Protein AF-A0A3D5UYL0-F1 (afdb_monomer_lite)

Structure (mmCIF, N/CA/C/O backbone):
data_AF-A0A3D5UYL0-F1
#
_entry.id   AF-A0A3D5UYL0-F1
#
loop_
_atom_site.group_PDB
_atom_site.id
_atom_site.type_symbol
_atom_site.label_atom_id
_atom_site.label_alt_id
_atom_site.label_comp_id
_atom_site.label_asym_id
_atom_site.label_entity_id
_atom_site.label_seq_id
_atom_site.pdbx_PDB_ins_code
_atom_site.Cartn_x
_atom_site.Cartn_y
_atom_site.Cartn_z
_atom_site.occupancy
_atom_site.B_iso_or_equiv
_atom_site.auth_seq_id
_atom_site.auth_comp_id
_atom_site.auth_asym_id
_atom_site.auth_atom_id
_atom_site.pdbx_PDB_model_num
ATOM 1 N N . GLY A 1 1 ? -5.353 5.106 -12.959 1.00 80.25 1 GLY A N 1
ATOM 2 C CA . GLY A 1 1 ? -6.250 6.284 -13.031 1.00 80.25 1 GLY A CA 1
ATOM 3 C C . GLY A 1 1 ? -5.759 7.250 -14.094 1.00 80.25 1 GLY A C 1
ATOM 4 O O . GLY A 1 1 ? -4.717 6.979 -14.673 1.00 80.25 1 GLY A O 1
ATOM 5 N N . GLY A 1 2 ? -6.462 8.361 -14.333 1.00 93.31 2 GLY A N 1
ATOM 6 C CA . GLY A 1 2 ? -6.169 9.279 -15.450 1.00 93.31 2 GLY A CA 1
ATOM 7 C C . GLY A 1 2 ? -4.742 9.848 -15.498 1.00 93.31 2 GLY A C 1
ATOM 8 O O . GLY A 1 2 ? -4.231 10.067 -16.586 1.00 93.31 2 GLY A O 1
ATOM 9 N N . LEU A 1 3 ? -4.080 10.026 -14.345 1.00 96.25 3 LEU A N 1
ATOM 10 C CA . LEU A 1 3 ? -2.690 10.508 -14.266 1.00 96.25 3 LEU A CA 1
ATOM 11 C C . LEU A 1 3 ? -1.631 9.387 -14.292 1.00 96.25 3 LEU A C 1
ATOM 13 O O . LEU A 1 3 ? -0.473 9.649 -14.581 1.00 96.25 3 LEU A O 1
ATOM 17 N N . GLY A 1 4 ? -2.002 8.141 -13.975 1.00 93.62 4 GLY A N 1
ATOM 18 C CA . GLY A 1 4 ? -1.049 7.020 -13.946 1.00 93.62 4 GLY A CA 1
ATOM 19 C C . GLY A 1 4 ? 0.076 7.131 -12.901 1.00 93.62 4 GLY A C 1
ATOM 20 O O . GLY A 1 4 ? 1.157 6.602 -13.128 1.00 93.62 4 GLY A O 1
ATOM 21 N N . THR A 1 5 ? -0.149 7.815 -11.773 1.00 97.00 5 THR A N 1
ATOM 22 C CA . THR A 1 5 ? 0.883 8.088 -10.757 1.00 97.00 5 THR A CA 1
ATOM 23 C C . THR A 1 5 ? 1.440 6.812 -10.115 1.00 97.00 5 THR A C 1
ATOM 25 O O . THR A 1 5 ? 0.739 6.119 -9.378 1.00 97.00 5 THR A O 1
ATOM 28 N N . MET A 1 6 ? 2.719 6.524 -10.357 1.00 97.81 6 MET A N 1
ATOM 29 C CA . MET A 1 6 ? 3.476 5.502 -9.626 1.00 97.81 6 MET A CA 1
ATOM 30 C C . MET A 1 6 ? 3.712 5.943 -8.170 1.00 97.81 6 MET A C 1
ATOM 32 O O . MET A 1 6 ? 3.728 7.137 -7.882 1.00 97.81 6 MET A O 1
ATOM 36 N N . GLY A 1 7 ? 3.837 4.993 -7.242 1.00 97.44 7 GLY A N 1
ATOM 37 C CA . GLY A 1 7 ? 3.950 5.285 -5.802 1.00 97.44 7 GLY A CA 1
ATOM 38 C C . GLY A 1 7 ? 2.625 5.523 -5.078 1.00 97.44 7 GLY A C 1
ATOM 39 O O . GLY A 1 7 ? 2.586 5.522 -3.853 1.00 97.44 7 GLY A O 1
ATOM 40 N N . TYR A 1 8 ? 1.515 5.646 -5.811 1.00 98.25 8 TYR A N 1
ATOM 41 C CA . TYR A 1 8 ? 0.194 5.920 -5.238 1.00 98.25 8 TYR A CA 1
ATOM 42 C C . TYR A 1 8 ? -0.357 4.792 -4.345 1.00 98.25 8 TYR A C 1
ATOM 44 O O . TYR A 1 8 ? -1.083 5.075 -3.395 1.00 98.25 8 TYR A O 1
ATOM 52 N N . GLY A 1 9 ? -0.024 3.529 -4.642 1.00 98.25 9 GLY A N 1
ATOM 53 C CA . GLY A 1 9 ? -0.623 2.340 -4.014 1.00 98.25 9 GLY A CA 1
ATOM 54 C C . GLY A 1 9 ? -0.555 2.340 -2.485 1.00 98.25 9 GLY A C 1
ATOM 55 O O . GLY A 1 9 ? -1.592 2.331 -1.824 1.00 98.25 9 GLY A O 1
ATOM 56 N N . 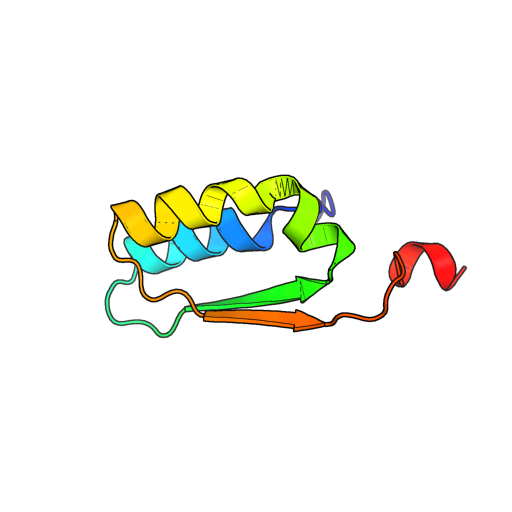LEU A 1 10 ? 0.650 2.453 -1.922 1.00 98.44 10 LEU A N 1
ATOM 57 C CA . LEU A 1 10 ? 0.875 2.411 -0.476 1.00 98.44 10 LEU A CA 1
ATOM 58 C C . LEU A 1 10 ? 0.147 3.523 0.312 1.00 98.44 10 LEU A C 1
ATOM 60 O O . LEU A 1 10 ? -0.617 3.186 1.220 1.00 98.44 10 LEU A O 1
ATOM 64 N N . PRO A 1 11 ? 0.306 4.827 0.001 1.00 98.44 11 PRO A N 1
ATOM 65 C CA . PRO A 1 11 ? -0.417 5.878 0.720 1.00 98.44 11 PRO A CA 1
ATOM 66 C C . PRO A 1 11 ? -1.939 5.789 0.527 1.00 98.44 11 PRO A C 1
ATOM 68 O O . PRO A 1 11 ? -2.691 6.069 1.463 1.00 98.44 11 PRO A O 1
ATOM 71 N N . ALA A 1 12 ? -2.417 5.349 -0.642 1.00 98.50 12 ALA A N 1
ATOM 72 C CA . ALA A 1 12 ? -3.845 5.126 -0.859 1.00 98.50 12 ALA A CA 1
ATOM 73 C C . ALA A 1 12 ? -4.383 3.967 -0.006 1.00 98.50 12 ALA A C 1
ATOM 75 O O . ALA A 1 12 ? -5.455 4.092 0.587 1.00 98.50 12 ALA A O 1
ATOM 76 N N . ALA A 1 13 ? -3.633 2.868 0.110 1.00 98.69 13 ALA A N 1
ATOM 77 C CA . ALA A 1 13 ? -3.995 1.729 0.946 1.00 98.69 13 ALA A CA 1
ATOM 78 C C . ALA A 1 13 ? -3.999 2.086 2.442 1.00 98.69 13 ALA A C 1
ATOM 80 O O . ALA A 1 13 ? -4.911 1.685 3.163 1.00 98.69 13 ALA A O 1
ATOM 81 N N . ILE A 1 14 ? -3.047 2.906 2.899 1.00 98.69 14 ILE A N 1
ATOM 82 C CA . ILE A 1 14 ? -3.046 3.481 4.255 1.00 98.69 14 ILE A CA 1
ATOM 83 C C . ILE A 1 14 ? -4.330 4.281 4.498 1.00 98.69 14 ILE A C 1
ATOM 85 O O . ILE A 1 14 ? -5.047 4.013 5.463 1.00 98.69 14 ILE A O 1
ATOM 89 N N . GLY A 1 15 ? -4.664 5.213 3.601 1.00 98.56 15 GLY A N 1
ATOM 90 C CA . GLY A 1 15 ? -5.889 6.010 3.711 1.00 98.56 15 GLY A CA 1
ATOM 91 C C . GLY A 1 15 ? -7.159 5.152 3.701 1.00 98.56 15 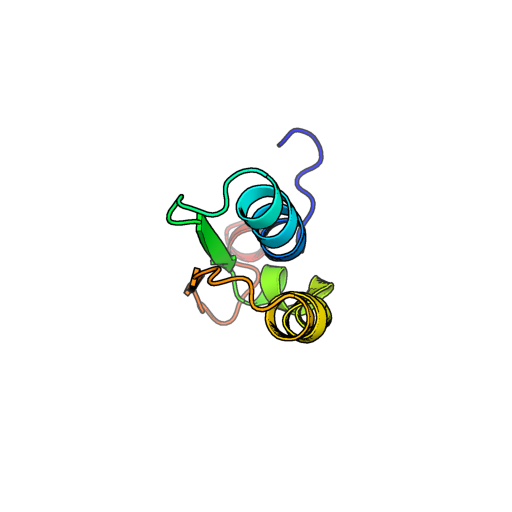GLY A C 1
ATOM 92 O O . GLY A 1 15 ? -8.059 5.368 4.512 1.00 98.56 15 GLY A O 1
ATOM 93 N N . ALA A 1 16 ? -7.210 4.136 2.838 1.00 98.69 16 ALA A N 1
ATOM 94 C CA . ALA A 1 16 ? -8.328 3.202 2.766 1.00 98.69 16 ALA A CA 1
ATOM 95 C C . ALA A 1 16 ? -8.481 2.370 4.051 1.00 98.69 16 ALA A C 1
ATOM 97 O O . ALA A 1 16 ? -9.601 2.199 4.528 1.00 98.69 16 ALA A O 1
ATOM 98 N N . GLN A 1 17 ? -7.380 1.897 4.644 1.00 98.69 17 GLN A N 1
ATOM 99 C CA . GLN A 1 17 ? -7.412 1.127 5.893 1.00 98.69 17 GLN A CA 1
ATOM 100 C C . GLN A 1 17 ? -7.831 1.987 7.090 1.00 98.69 17 GLN A C 1
ATOM 102 O O . GLN A 1 17 ? -8.531 1.491 7.968 1.00 98.69 17 GLN A O 1
ATOM 107 N N . ILE A 1 18 ? -7.458 3.272 7.110 1.00 98.44 18 ILE A N 1
ATOM 108 C CA . ILE A 1 18 ? -7.956 4.234 8.107 1.00 98.44 18 ILE A CA 1
ATOM 109 C C . ILE A 1 18 ? -9.473 4.420 7.961 1.00 98.44 18 ILE A C 1
ATOM 111 O O . ILE A 1 18 ? -10.191 4.420 8.959 1.00 98.44 18 ILE A O 1
ATOM 115 N N . ALA A 1 19 ? -9.968 4.573 6.729 1.00 98.69 19 ALA A N 1
ATOM 116 C CA . ALA A 1 19 ? -11.393 4.774 6.461 1.00 98.69 19 ALA A CA 1
ATOM 117 C C . ALA A 1 19 ? -12.244 3.521 6.734 1.00 98.69 19 ALA A C 1
ATOM 119 O O . ALA A 1 19 ? -13.416 3.634 7.098 1.00 98.69 19 ALA A O 1
ATOM 120 N N . HIS A 1 20 ? -11.658 2.332 6.575 1.00 98.38 20 HIS A N 1
ATOM 121 C CA . HIS A 1 20 ? -12.324 1.045 6.762 1.00 98.38 20 HIS A CA 1
ATOM 122 C C . HIS A 1 20 ? -11.485 0.115 7.658 1.00 98.38 20 HIS A C 1
ATOM 124 O O . HIS A 1 20 ? -10.845 -0.808 7.150 1.00 98.38 20 HIS A O 1
ATOM 130 N N . PRO A 1 21 ? -11.494 0.319 8.991 1.00 97.19 21 PRO A N 1
ATOM 131 C CA . PRO A 1 21 ? -10.614 -0.401 9.919 1.00 97.19 21 PRO A CA 1
ATOM 132 C C . PRO A 1 21 ? -10.765 -1.926 9.888 1.00 97.19 21 PRO A C 1
ATOM 134 O O . PRO A 1 21 ? -9.778 -2.640 10.037 1.00 97.19 21 PRO A O 1
ATOM 137 N N . ASP A 1 22 ? -11.981 -2.419 9.642 1.00 97.81 22 ASP A N 1
ATOM 138 C CA . ASP A 1 22 ? -12.294 -3.855 9.628 1.00 97.81 22 ASP A CA 1
ATOM 139 C C . ASP A 1 22 ? -12.128 -4.504 8.244 1.00 97.81 22 ASP A C 1
ATOM 141 O O . ASP A 1 22 ? -12.268 -5.720 8.096 1.00 97.81 22 ASP A O 1
ATOM 145 N N . ALA A 1 23 ? -11.858 -3.711 7.203 1.00 98.50 23 ALA A N 1
ATOM 146 C CA . ALA A 1 23 ? -11.682 -4.233 5.857 1.00 98.50 23 ALA A CA 1
ATOM 147 C C . ALA A 1 23 ? -10.275 -4.813 5.670 1.00 98.50 23 ALA A C 1
ATOM 149 O O . ALA A 1 23 ? -9.281 -4.272 6.157 1.00 98.50 23 ALA A O 1
ATOM 150 N N . LEU A 1 24 ? -10.185 -5.886 4.881 1.00 98.50 24 LEU A N 1
ATOM 151 C CA . LEU A 1 24 ? -8.912 -6.350 4.343 1.00 98.50 24 LEU A CA 1
ATOM 152 C C . LEU A 1 24 ? -8.491 -5.420 3.200 1.00 98.50 24 LEU A C 1
ATOM 154 O O . LEU A 1 24 ? -9.035 -5.508 2.098 1.00 98.50 24 LEU A O 1
ATOM 158 N N . VAL A 1 25 ? -7.507 -4.558 3.450 1.00 98.69 25 VAL A N 1
ATOM 159 C CA . VAL A 1 25 ? -6.929 -3.690 2.418 1.00 98.69 25 VAL A CA 1
ATOM 160 C C . VAL A 1 25 ? -5.646 -4.308 1.871 1.00 98.69 25 VAL A C 1
ATOM 162 O O . VAL A 1 25 ? -4.725 -4.636 2.625 1.00 98.69 25 VAL A O 1
ATOM 165 N N . VAL A 1 26 ? -5.590 -4.462 0.546 1.00 98.56 26 VAL A N 1
ATOM 166 C CA . VAL A 1 26 ? -4.445 -5.032 -0.173 1.00 98.56 26 VAL A CA 1
ATOM 167 C C . VAL A 1 26 ? -3.954 -4.049 -1.236 1.00 98.56 26 VAL A C 1
ATOM 169 O O . VAL A 1 26 ? -4.710 -3.692 -2.137 1.00 98.56 26 VAL A O 1
ATOM 172 N N . ASP A 1 27 ? -2.691 -3.639 -1.143 1.00 98.50 27 ASP A N 1
ATOM 173 C CA . ASP A 1 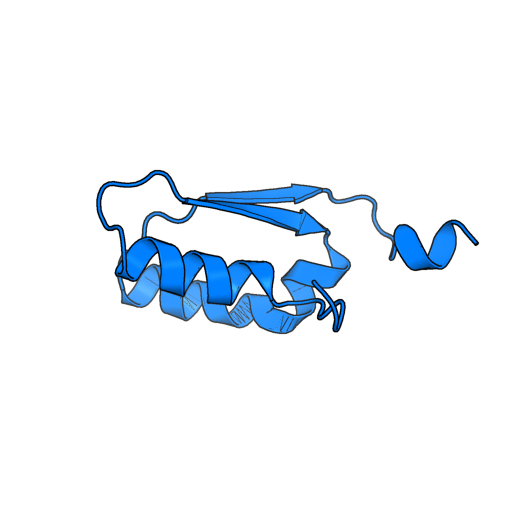27 ? -1.964 -2.920 -2.192 1.00 98.50 27 ASP A CA 1
ATOM 174 C C . ASP A 1 27 ? -1.269 -3.927 -3.115 1.00 98.50 27 ASP A C 1
ATOM 176 O O . ASP A 1 27 ? -0.455 -4.730 -2.658 1.00 98.50 27 ASP A O 1
ATOM 180 N N . ILE A 1 28 ? -1.585 -3.898 -4.410 1.00 98.31 28 ILE A N 1
ATOM 181 C CA . ILE A 1 28 ? -0.904 -4.697 -5.435 1.00 98.31 28 ILE A CA 1
ATOM 182 C C . ILE A 1 28 ? -0.019 -3.743 -6.230 1.00 98.31 28 ILE A C 1
ATOM 184 O O . ILE A 1 28 ? -0.514 -2.950 -7.033 1.00 98.31 28 ILE A O 1
ATOM 188 N N . ALA A 1 29 ? 1.292 -3.839 -6.023 1.00 97.94 29 ALA A N 1
ATOM 189 C CA . ALA A 1 29 ? 2.257 -2.891 -6.567 1.00 97.94 29 ALA A CA 1
ATOM 190 C C . ALA A 1 29 ? 3.389 -3.599 -7.322 1.00 97.94 29 ALA A C 1
ATOM 192 O O . ALA A 1 29 ? 3.805 -4.697 -6.965 1.00 97.94 29 ALA A O 1
ATOM 193 N N . GLY A 1 30 ? 3.924 -2.956 -8.363 1.00 98.06 30 GLY A N 1
ATOM 194 C CA . GLY A 1 30 ? 5.219 -3.337 -8.941 1.00 98.06 30 GLY A CA 1
ATOM 195 C C . GLY A 1 30 ? 6.380 -2.790 -8.107 1.00 98.06 30 GLY A C 1
ATOM 196 O O . GLY A 1 30 ? 6.212 -1.791 -7.396 1.00 98.06 30 GLY A O 1
ATOM 197 N N . GLU A 1 31 ? 7.569 -3.382 -8.225 1.00 97.38 31 GLU A N 1
ATOM 198 C CA . GLU A 1 31 ? 8.743 -2.985 -7.436 1.00 97.38 31 GLU A CA 1
ATOM 199 C C . GLU A 1 31 ? 9.159 -1.528 -7.694 1.00 97.38 31 GLU A C 1
ATOM 201 O O . GLU A 1 31 ? 9.399 -0.769 -6.758 1.00 97.38 31 GLU A O 1
ATOM 206 N N . ALA A 1 32 ? 9.133 -1.077 -8.951 1.00 97.56 32 ALA A N 1
ATOM 207 C CA . ALA A 1 32 ? 9.452 0.312 -9.278 1.00 97.56 32 ALA A CA 1
ATOM 208 C C . ALA A 1 32 ? 8.419 1.306 -8.712 1.00 97.56 32 ALA A C 1
ATOM 210 O O . ALA A 1 32 ? 8.759 2.448 -8.413 1.00 97.56 32 ALA A O 1
ATOM 211 N N . SER A 1 33 ? 7.158 0.884 -8.558 1.00 97.62 33 SER A N 1
ATOM 212 C CA . SER A 1 33 ? 6.102 1.729 -7.992 1.00 97.62 33 SER A CA 1
ATOM 213 C C . SER A 1 33 ? 6.236 1.842 -6.477 1.00 97.62 33 SER A C 1
ATOM 215 O O . SER A 1 33 ? 6.190 2.952 -5.955 1.00 97.62 33 SER A O 1
ATOM 217 N N . ILE A 1 34 ? 6.424 0.726 -5.762 1.00 98.06 34 ILE A N 1
ATOM 218 C CA . ILE A 1 34 ? 6.502 0.761 -4.292 1.00 98.06 34 ILE A CA 1
ATOM 219 C C . ILE A 1 34 ? 7.711 1.573 -3.809 1.00 98.06 34 ILE A C 1
ATOM 221 O O . ILE A 1 34 ? 7.599 2.304 -2.829 1.00 98.06 34 ILE A O 1
ATOM 225 N N . LEU A 1 35 ? 8.831 1.534 -4.541 1.00 97.81 35 LEU A N 1
ATOM 226 C CA . LEU A 1 35 ? 10.049 2.278 -4.204 1.00 97.81 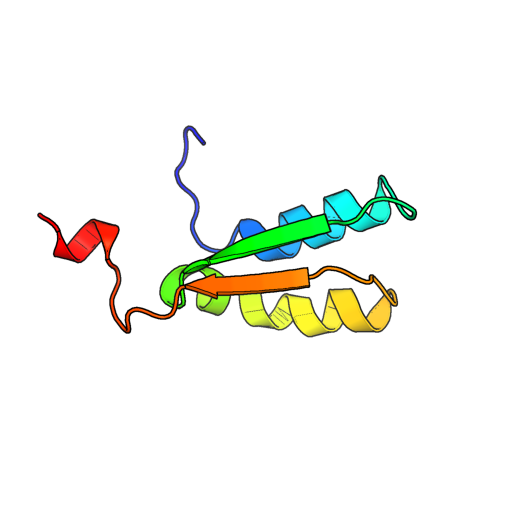35 LEU A CA 1
ATOM 227 C C . LEU A 1 35 ? 9.876 3.806 -4.189 1.00 97.81 35 LEU A C 1
ATOM 229 O O . LEU A 1 35 ? 10.665 4.481 -3.535 1.00 97.81 35 LEU A O 1
ATOM 233 N N . MET A 1 36 ? 8.856 4.365 -4.849 1.00 98.38 36 MET A N 1
ATOM 234 C CA . MET A 1 36 ? 8.628 5.818 -4.845 1.00 98.38 36 MET A CA 1
ATOM 235 C C . MET A 1 36 ? 8.157 6.355 -3.489 1.00 98.38 36 MET A C 1
ATOM 237 O O . MET A 1 36 ? 8.460 7.494 -3.135 1.00 98.38 36 MET A O 1
ATOM 241 N N . ASN A 1 37 ? 7.408 5.543 -2.738 1.00 98.06 37 ASN A N 1
ATOM 242 C CA . ASN A 1 37 ? 6.784 5.955 -1.480 1.00 98.06 37 ASN A CA 1
ATOM 243 C C . ASN A 1 37 ? 6.958 4.930 -0.351 1.00 98.06 37 ASN A C 1
ATOM 245 O O . ASN A 1 37 ? 6.204 4.944 0.618 1.00 98.06 37 ASN A O 1
ATOM 249 N N . ILE A 1 38 ? 7.965 4.058 -0.439 1.00 98.12 38 ILE A N 1
ATOM 250 C CA . ILE A 1 38 ? 8.210 2.977 0.529 1.00 98.12 38 ILE A CA 1
ATOM 251 C C . ILE A 1 38 ? 8.400 3.474 1.975 1.00 98.12 38 ILE A C 1
ATOM 253 O O . ILE A 1 38 ? 8.106 2.752 2.926 1.00 98.12 38 ILE A O 1
ATOM 257 N N . GLN A 1 39 ? 8.827 4.725 2.163 1.00 98.38 39 GLN A N 1
ATOM 258 C CA . GLN A 1 39 ? 8.930 5.379 3.470 1.00 98.38 39 GLN A CA 1
ATOM 259 C C . GLN A 1 39 ? 7.603 5.402 4.247 1.00 98.38 39 GLN A C 1
ATOM 261 O O . GLN A 1 39 ? 7.619 5.388 5.480 1.00 98.38 39 GLN A O 1
ATOM 266 N N . GLU A 1 40 ? 6.460 5.358 3.555 1.00 98.31 40 GLU A N 1
ATOM 267 C CA . GLU A 1 40 ? 5.128 5.325 4.173 1.00 98.31 40 GLU A CA 1
ATOM 268 C C . GLU A 1 40 ? 4.841 4.007 4.913 1.00 98.31 40 GLU A C 1
ATOM 270 O O . GLU A 1 40 ? 3.890 3.928 5.689 1.00 98.31 40 GLU A O 1
ATOM 275 N N . MET A 1 41 ? 5.698 2.983 4.781 1.00 97.94 41 MET A N 1
ATOM 276 C CA . MET A 1 41 ? 5.647 1.824 5.681 1.00 97.94 41 MET A CA 1
ATOM 277 C C . MET A 1 41 ? 5.804 2.252 7.145 1.00 97.94 41 MET A C 1
ATOM 279 O O . MET A 1 41 ? 5.192 1.651 8.027 1.00 97.94 41 MET A O 1
ATOM 283 N N . SER A 1 42 ? 6.576 3.314 7.412 1.00 98.38 42 SER A N 1
ATOM 284 C CA . SER A 1 42 ? 6.682 3.880 8.760 1.00 98.38 42 SER A CA 1
ATOM 285 C C . SER A 1 42 ? 5.336 4.412 9.257 1.00 98.38 42 SER A C 1
ATOM 287 O O . SER A 1 42 ? 4.948 4.093 10.378 1.00 98.38 42 SER A O 1
ATOM 289 N N . THR A 1 43 ? 4.584 5.119 8.411 1.00 98.25 43 THR A N 1
ATOM 290 C CA . THR A 1 43 ? 3.221 5.590 8.690 1.00 98.25 43 THR A CA 1
ATOM 291 C C . THR A 1 43 ? 2.283 4.418 8.981 1.00 98.25 43 THR A C 1
ATOM 293 O O . THR A 1 43 ? 1.601 4.416 10.006 1.00 98.25 43 THR A O 1
ATOM 296 N N . ALA A 1 44 ? 2.290 3.374 8.144 1.00 98.12 44 ALA A N 1
ATOM 297 C CA . ALA A 1 44 ? 1.457 2.188 8.359 1.00 98.12 44 ALA A CA 1
ATOM 298 C C . ALA A 1 44 ? 1.717 1.530 9.728 1.00 98.12 44 ALA A C 1
ATOM 300 O O . ALA A 1 44 ? 0.772 1.176 10.434 1.00 98.12 44 ALA A O 1
ATOM 301 N N . VAL A 1 45 ? 2.986 1.423 10.136 1.00 98.31 45 VAL A N 1
ATOM 302 C CA . VAL A 1 45 ? 3.370 0.865 11.443 1.00 98.31 45 VAL A CA 1
ATOM 303 C C . VAL A 1 45 ? 2.997 1.801 12.595 1.00 98.31 45 VAL A C 1
ATOM 305 O O . VAL A 1 45 ? 2.444 1.333 13.588 1.00 98.31 45 VAL A O 1
ATOM 308 N N . GLN A 1 46 ? 3.253 3.108 12.471 1.00 98.50 46 GLN A N 1
ATOM 309 C CA . GLN A 1 46 ? 2.932 4.103 13.506 1.00 98.50 46 GLN A CA 1
ATOM 310 C C . GLN A 1 46 ? 1.444 4.102 13.874 1.00 98.50 46 GLN A C 1
ATOM 312 O O . GLN A 1 46 ? 1.104 4.215 15.050 1.00 98.50 46 GLN A O 1
ATOM 317 N N . PHE A 1 47 ? 0.566 3.930 12.884 1.00 97.94 47 PHE A N 1
ATOM 318 C CA . PHE A 1 47 ? -0.884 3.870 13.084 1.00 97.94 47 PHE A CA 1
ATOM 319 C C . PHE A 1 47 ? -1.426 2.442 13.251 1.00 97.94 47 PHE A C 1
ATOM 321 O O . PHE A 1 47 ? -2.640 2.258 13.299 1.00 97.94 47 PHE A O 1
ATOM 328 N N . MET A 1 48 ? -0.549 1.433 13.359 1.00 98.00 48 MET A N 1
ATOM 329 C CA . MET A 1 48 ? -0.913 0.015 13.507 1.00 98.00 48 MET A CA 1
ATOM 330 C C . MET A 1 48 ? -1.906 -0.469 12.435 1.00 98.00 48 MET A C 1
ATOM 332 O O . MET A 1 48 ? -2.816 -1.250 12.711 1.00 98.00 48 MET A O 1
ATOM 336 N N . LEU A 1 49 ? -1.739 0.004 11.200 1.00 98.44 49 LEU A N 1
ATOM 337 C CA . LEU A 1 49 ? -2.657 -0.274 10.102 1.00 98.44 49 LEU A CA 1
ATOM 338 C C . LEU A 1 49 ? -2.304 -1.615 9.447 1.00 98.44 49 LEU A C 1
ATOM 340 O O . LEU A 1 49 ? -1.200 -1.763 8.919 1.00 98.44 49 LEU A O 1
ATOM 344 N N . PRO A 1 50 ? -3.224 -2.596 9.415 1.00 98.06 50 PRO A N 1
ATOM 345 C CA . PRO A 1 50 ? -2.918 -3.954 8.971 1.00 98.06 50 PRO A CA 1
ATOM 346 C C . PRO A 1 50 ? -2.902 -4.136 7.439 1.00 98.06 50 PRO A C 1
ATOM 348 O O .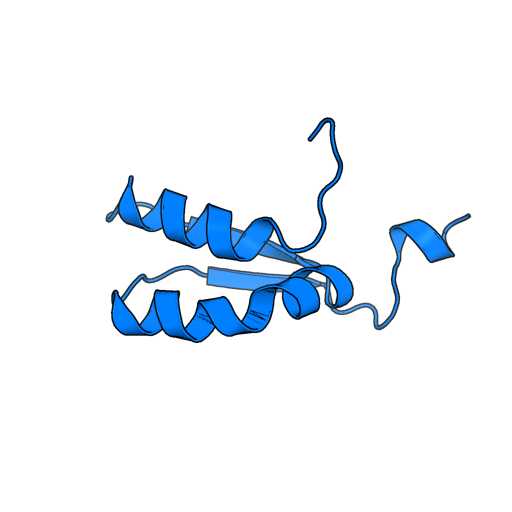 PRO A 1 50 ? -3.214 -5.236 6.968 1.00 98.06 50 PRO A O 1
ATOM 351 N N . VAL A 1 51 ? -2.493 -3.115 6.675 1.00 98.19 51 VAL A N 1
ATOM 352 C CA . VAL A 1 51 ? -2.420 -3.136 5.201 1.00 98.19 51 VAL A CA 1
ATOM 353 C C . VAL A 1 51 ? -1.553 -4.302 4.720 1.00 98.19 51 VAL A C 1
ATOM 355 O O . VAL A 1 51 ? -0.473 -4.556 5.260 1.00 98.19 51 VAL A O 1
ATOM 358 N N . LYS A 1 52 ? -2.013 -5.024 3.695 1.00 98.38 52 LYS A N 1
ATOM 359 C CA . LYS A 1 52 ? -1.230 -6.077 3.031 1.00 98.38 52 LYS A CA 1
ATOM 360 C C . LYS A 1 52 ? -0.645 -5.532 1.739 1.00 98.38 52 LYS A C 1
ATOM 362 O O . LYS A 1 52 ? -1.374 -4.969 0.937 1.00 98.38 52 LYS A O 1
ATOM 367 N N . ILE A 1 53 ? 0.653 -5.714 1.525 1.00 98.25 53 ILE A N 1
ATOM 368 C CA . ILE A 1 53 ? 1.337 -5.248 0.315 1.00 98.25 53 ILE A CA 1
ATOM 369 C C . ILE A 1 53 ? 1.805 -6.479 -0.458 1.00 98.25 53 ILE A C 1
ATOM 371 O O . ILE A 1 53 ? 2.555 -7.299 0.073 1.00 98.25 53 ILE A O 1
ATOM 375 N N . PHE A 1 54 ? 1.351 -6.618 -1.699 1.00 98.38 54 PHE A N 1
ATOM 376 C CA . PHE A 1 54 ? 1.740 -7.686 -2.610 1.00 98.38 54 PHE A CA 1
ATOM 377 C C . PHE A 1 54 ? 2.579 -7.105 -3.747 1.00 98.38 54 PHE A C 1
ATOM 379 O O . PHE A 1 54 ? 2.072 -6.382 -4.606 1.00 98.38 54 PHE A O 1
ATOM 386 N N . ILE A 1 55 ? 3.878 -7.410 -3.731 1.00 97.88 55 ILE A N 1
ATOM 387 C CA . ILE A 1 55 ? 4.844 -6.842 -4.673 1.00 97.88 55 ILE A CA 1
ATOM 388 C C . ILE A 1 55 ? 5.062 -7.812 -5.834 1.00 97.88 55 ILE A C 1
ATOM 390 O O . ILE A 1 55 ? 5.605 -8.903 -5.660 1.00 97.88 55 ILE A O 1
ATOM 394 N N . LEU A 1 56 ? 4.686 -7.382 -7.035 1.00 98.12 56 LEU A N 1
ATOM 395 C CA . LEU A 1 56 ? 5.007 -8.051 -8.292 1.00 98.12 56 LEU A CA 1
ATOM 396 C C . LEU A 1 56 ? 6.413 -7.644 -8.731 1.00 98.12 56 LEU A C 1
ATOM 398 O O . LEU A 1 56 ? 6.563 -6.764 -9.575 1.00 98.12 56 LEU A O 1
ATOM 402 N N . ASN A 1 57 ? 7.428 -8.269 -8.134 1.00 97.44 57 ASN A N 1
ATOM 403 C CA . ASN A 1 57 ? 8.820 -7.978 -8.454 1.00 97.44 57 ASN A CA 1
ATOM 404 C C . ASN A 1 57 ? 9.228 -8.650 -9.770 1.00 97.44 57 ASN A C 1
ATOM 406 O O . ASN A 1 57 ? 9.481 -9.856 -9.798 1.00 97.44 57 ASN A O 1
ATOM 410 N N . ASN A 1 58 ? 9.280 -7.870 -10.848 1.00 96.50 58 ASN A N 1
ATOM 411 C CA . ASN A 1 58 ? 9.785 -8.335 -12.140 1.00 96.50 58 ASN A CA 1
ATOM 412 C C . ASN A 1 58 ? 11.164 -7.753 -12.499 1.00 96.50 58 ASN A C 1
ATOM 414 O O . ASN A 1 58 ? 11.661 -8.059 -13.575 1.00 96.50 58 ASN A O 1
ATOM 418 N N . GLU A 1 59 ? 11.785 -6.989 -11.593 1.00 96.88 59 GLU A N 1
ATOM 419 C CA . GLU A 1 59 ? 13.098 -6.330 -11.733 1.00 96.88 59 GLU A CA 1
ATOM 420 C C . GLU A 1 59 ? 13.204 -5.281 -12.860 1.00 96.88 59 GLU A C 1
ATOM 422 O O . GLU A 1 59 ? 14.304 -4.856 -13.225 1.00 96.88 59 GLU A O 1
ATOM 427 N N . TYR A 1 60 ? 12.077 -4.819 -13.405 1.00 95.06 60 TYR A N 1
ATOM 428 C CA . TYR A 1 60 ? 12.016 -3.802 -14.448 1.00 95.06 60 TYR A CA 1
ATOM 429 C C . TYR A 1 60 ? 10.797 -2.879 -14.296 1.00 95.06 60 TYR A C 1
ATOM 431 O O . TYR A 1 60 ? 9.732 -3.217 -13.787 1.00 95.06 60 TYR A O 1
ATOM 439 N N . MET A 1 61 ? 10.876 -1.697 -14.909 1.00 95.12 61 MET A N 1
ATOM 440 C CA . MET A 1 61 ? 9.667 -0.925 -15.214 1.00 95.12 61 MET A CA 1
ATOM 441 C C . MET A 1 61 ? 8.898 -1.610 -16.354 1.00 95.12 61 MET A C 1
ATOM 443 O O . MET A 1 61 ? 8.969 -1.173 -17.500 1.00 95.12 61 MET A O 1
ATOM 447 N N . GLY A 1 62 ? 8.188 -2.702 -16.043 1.00 94.62 62 GLY A N 1
ATOM 448 C CA . GLY A 1 62 ? 7.569 -3.607 -17.019 1.00 94.62 62 GLY A CA 1
ATOM 449 C C . GLY A 1 62 ? 6.750 -2.888 -18.093 1.00 94.62 62 GLY A C 1
ATOM 450 O O . GLY A 1 62 ? 6.996 -3.095 -19.275 1.00 94.62 62 GLY A O 1
ATOM 451 N N . MET A 1 63 ? 5.881 -1.955 -17.693 1.00 94.75 63 MET A N 1
ATOM 452 C CA . MET A 1 63 ? 5.058 -1.166 -18.624 1.00 94.75 63 MET A CA 1
ATOM 453 C C . MET A 1 63 ? 5.875 -0.279 -19.576 1.00 94.75 63 MET A C 1
ATOM 455 O O . MET A 1 63 ? 5.424 -0.017 -20.684 1.00 94.75 63 MET A O 1
ATOM 459 N N . VAL A 1 64 ? 7.053 0.195 -19.155 1.00 95.06 64 VAL A N 1
ATOM 460 C CA . VAL A 1 64 ? 7.962 0.998 -19.994 1.00 95.06 64 VAL A CA 1
ATOM 461 C C . VAL A 1 64 ? 8.787 0.090 -20.903 1.00 95.06 64 VAL A C 1
ATOM 463 O O . VAL A 1 64 ? 8.992 0.414 -22.062 1.00 95.06 64 VAL A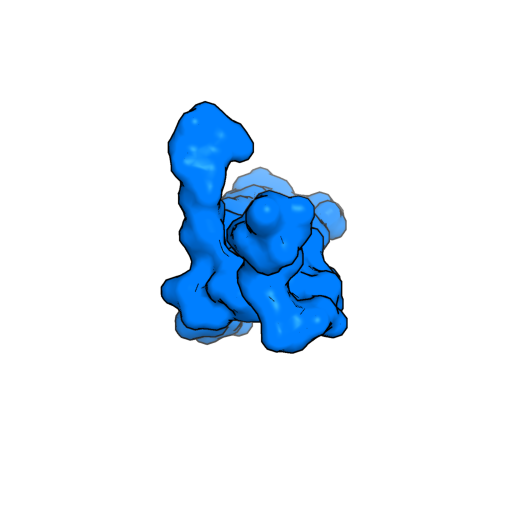 O 1
ATOM 466 N N . ARG A 1 65 ? 9.239 -1.060 -20.389 1.00 93.75 65 ARG A N 1
ATOM 467 C CA . ARG A 1 65 ? 10.067 -2.027 -21.125 1.00 93.75 65 ARG A CA 1
ATOM 468 C C . ARG A 1 65 ? 9.309 -2.769 -22.231 1.00 93.75 65 ARG A C 1
ATOM 470 O O . ARG A 1 65 ? 9.932 -3.281 -23.153 1.00 93.75 65 ARG A O 1
ATOM 477 N N . GLN A 1 66 ? 7.996 -2.918 -22.092 1.00 90.56 66 GLN A N 1
ATOM 478 C CA . GLN A 1 66 ? 7.157 -3.682 -23.022 1.00 90.56 66 GLN A CA 1
ATOM 479 C C . GLN A 1 66 ? 6.979 -3.028 -24.403 1.00 90.56 66 GLN A C 1
ATOM 481 O O . GLN A 1 66 ? 6.480 -3.700 -25.305 1.00 90.56 66 GLN A O 1
ATOM 486 N N . TRP A 1 67 ? 7.373 -1.764 -24.561 1.00 68.81 67 TRP A N 1
ATOM 487 C CA . TRP A 1 67 ? 7.325 -1.000 -25.808 1.00 68.81 67 TRP A CA 1
ATOM 488 C C . TRP A 1 67 ? 8.733 -0.762 -26.350 1.00 68.81 67 TRP A C 1
ATOM 490 O O . TRP A 1 67 ? 8.873 -0.773 -27.593 1.00 68.81 67 TRP A O 1
#

Secondary structure (DSSP, 8-state):
-TT--TT-HHHHHHHHHHH-TTS--EEEEEHHHHTTTGGGHHHHHHTT---EEEEE--SS-HHHHT-

Radius of gyration: 12.65 Å; chains: 1; bounding box: 25×19×39 Å

Sequence (67 aa):
GGLGTMGYGLPAAIGAQIAHPDALVVDIAGEASILMNIQEMSTAVQFMLPVKIFILNNEYMGMVRQW

Foldseek 3Di:
DVVPDALCQLVVLLVVCVVPVPDAGEGEHEPVRCVVNVVCVVVCVVVVRPYHYHYPYPVDPCVVVVD

pLDDT: mean 96.83, std 4.33, range [68.81, 98.69]